Protein AF-0000000084546130 (afdb_homodimer)

Sequence (128 aa):
MTQINAKIDDEILQEFRHVIYEKYGLKKGDFKNALESAMVDYVLKYSKTDTAKELANRLKDENKMTQINAKIDDEILQEFRHVIYEKYGLKKGDFKNALESAMVDYVLKYSKTDTAKELANRLKDENK

Secondary structure (DSSP, 8-state):
-EEEEEEE-HHHHHHHHHHHHHHH---TTHHHHHHHHHHHHHHHHH-SSTHHHHHHHHHHHHT-/-EEEEEEE-HHHHHHHHHHHHHHH-S-TTHHHHHHHHHHHHHHHHH-SSTHHHHHHHHHHHHT-

Solvent-accessible surface area (backbone atoms only — not comparable to full-atom values): 7183 Å² total; per-residue (Å²): 110,39,79,46,77,45,72,35,57,48,68,59,52,53,49,40,51,49,43,42,31,76,73,71,63,57,46,93,61,44,61,49,52,51,51,52,52,20,43,37,51,46,28,52,73,69,39,94,59,70,61,29,57,56,52,48,51,51,52,53,62,70,75,101,110,39,78,47,78,44,72,35,55,47,69,60,52,51,48,39,51,49,43,41,31,76,74,70,62,57,46,92,63,44,62,49,53,50,49,53,50,21,43,36,52,46,26,52,73,69,37,93,57,69,62,27,57,56,51,48,50,50,54,53,63,74,75,106

pLDDT: mean 91.77, std 7.81, range [59.0, 98.25]

Radius of gyration: 13.81 Å; Cα contacts (8 Å, |Δi|>4): 133; chains: 2; bounding box: 36×34×29 Å

Structure (mmCIF, N/CA/C/O backbone):
data_AF-0000000084546130-model_v1
#
loop_
_entity.id
_entity.type
_entity.pdbx_description
1 polymer 'Uncharacterized protein'
#
loop_
_atom_site.group_PDB
_atom_site.id
_atom_site.type_symbol
_atom_site.label_atom_id
_atom_site.label_alt_id
_atom_site.label_comp_id
_atom_site.label_asym_id
_atom_site.label_entity_id
_atom_site.label_seq_id
_atom_site.pdbx_PDB_ins_code
_atom_site.Cartn_x
_atom_site.Cartn_y
_atom_site.Cartn_z
_atom_site.occupancy
_atom_site.B_iso_or_equiv
_atom_site.auth_seq_id
_atom_site.auth_comp_id
_atom_site.auth_asym_id
_atom_site.auth_atom_id
_atom_site.pdbx_PDB_model_num
ATOM 1 N N . MET A 1 1 ? 13.695 0.082 -10.148 1 93.94 1 MET A N 1
ATOM 2 C CA . MET A 1 1 ? 12.461 0.793 -9.82 1 93.94 1 MET A CA 1
ATOM 3 C C . MET A 1 1 ? 11.461 0.702 -10.969 1 93.94 1 MET A C 1
ATOM 5 O O . MET A 1 1 ? 11.859 0.663 -12.141 1 93.94 1 MET A O 1
ATOM 9 N N . THR A 1 2 ? 10.07 0.512 -10.523 1 95.56 2 THR A N 1
ATOM 10 C CA . THR A 1 2 ? 9 0.425 -11.516 1 95.56 2 THR A CA 1
ATOM 11 C C . THR A 1 2 ? 7.84 1.342 -11.148 1 95.56 2 THR A C 1
ATOM 13 O O . THR A 1 2 ? 7.523 1.507 -9.969 1 95.56 2 THR A O 1
ATOM 16 N N . GLN A 1 3 ? 7.254 1.869 -12.195 1 96 3 GLN A N 1
ATOM 17 C CA . GLN A 1 3 ? 6.121 2.762 -11.977 1 96 3 GLN A CA 1
ATOM 18 C C . GLN A 1 3 ? 4.828 1.971 -11.789 1 96 3 GLN A C 1
ATOM 20 O O . GLN A 1 3 ? 4.57 1.009 -12.508 1 96 3 GLN A O 1
ATOM 25 N N . ILE A 1 4 ? 4.062 2.434 -10.789 1 95.25 4 ILE A N 1
ATOM 26 C CA . ILE A 1 4 ? 2.711 1.892 -10.695 1 95.25 4 ILE A CA 1
ATOM 27 C C . ILE A 1 4 ? 1.691 3.004 -10.93 1 95.25 4 ILE A C 1
ATOM 29 O O . ILE A 1 4 ? 1.948 4.168 -10.609 1 95.25 4 ILE A O 1
ATOM 33 N N . ASN A 1 5 ? 0.603 2.598 -11.562 1 95.06 5 ASN A N 1
ATOM 34 C CA . ASN A 1 5 ? -0.565 3.439 -11.805 1 95.06 5 ASN A CA 1
ATOM 35 C C . ASN A 1 5 ? -1.854 2.736 -11.383 1 95.06 5 ASN A C 1
ATOM 37 O O . ASN A 1 5 ? -2.139 1.628 -11.844 1 95.06 5 ASN A O 1
ATOM 41 N N . ALA A 1 6 ? -2.57 3.404 -10.398 1 96.31 6 ALA A N 1
ATOM 42 C CA . ALA A 1 6 ? -3.789 2.76 -9.914 1 96.31 6 ALA A CA 1
ATOM 43 C C . ALA A 1 6 ? -4.84 3.795 -9.523 1 96.31 6 ALA A C 1
ATOM 45 O O . ALA A 1 6 ? -4.5 4.883 -9.047 1 96.31 6 ALA A O 1
ATOM 46 N N . LYS A 1 7 ? -6.098 3.449 -9.82 1 97.12 7 LYS A N 1
ATOM 47 C CA . LYS A 1 7 ? -7.207 4.266 -9.344 1 97.12 7 LYS A CA 1
ATOM 48 C C . LYS A 1 7 ? -7.629 3.85 -7.934 1 97.12 7 LYS A C 1
ATOM 50 O O . LYS A 1 7 ? -8.086 2.725 -7.727 1 97.12 7 LYS A O 1
ATOM 55 N N . ILE A 1 8 ? -7.535 4.832 -7.02 1 98 8 ILE A N 1
ATOM 56 C CA . ILE A 1 8 ? -7.73 4.547 -5.602 1 98 8 ILE A CA 1
ATOM 57 C C . ILE A 1 8 ? -8.938 5.32 -5.082 1 98 8 ILE A C 1
ATOM 59 O O . ILE A 1 8 ? -9.188 6.449 -5.504 1 98 8 ILE A O 1
ATOM 63 N N . ASP A 1 9 ?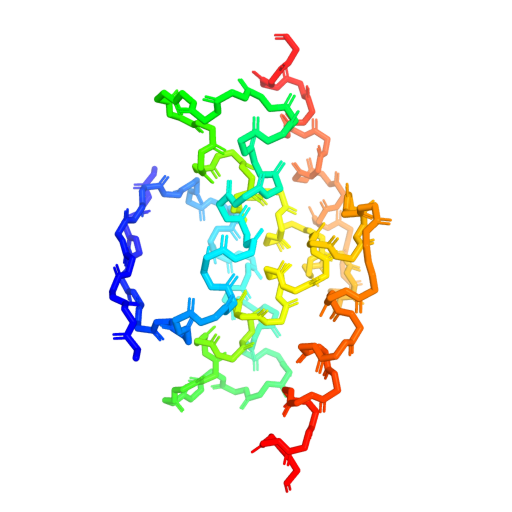 -9.711 4.656 -4.168 1 97 9 ASP A N 1
ATOM 64 C CA . ASP A 1 9 ? -10.789 5.348 -3.467 1 97 9 ASP A CA 1
ATOM 65 C C . ASP A 1 9 ? -10.297 6.66 -2.857 1 97 9 ASP A C 1
ATOM 67 O O . ASP A 1 9 ? -9.25 6.695 -2.211 1 97 9 ASP A O 1
ATOM 71 N N . ASP A 1 10 ? -11.07 7.684 -3.098 1 97.06 10 ASP A N 1
ATOM 72 C CA . ASP A 1 10 ? -10.688 9.031 -2.689 1 97.06 10 ASP A CA 1
ATOM 73 C C . ASP A 1 10 ? -10.477 9.109 -1.179 1 97.06 10 ASP A C 1
ATOM 75 O O . ASP A 1 10 ? -9.523 9.727 -0.708 1 97.06 10 ASP A O 1
ATOM 79 N N . GLU A 1 11 ? -11.336 8.578 -0.446 1 96.69 11 GLU A N 1
ATOM 80 C CA . GLU A 1 11 ? -11.289 8.672 1.01 1 96.69 11 GLU A CA 1
ATOM 81 C C . GLU A 1 11 ? -10.102 7.898 1.58 1 96.69 11 GLU A C 1
ATOM 83 O O . GLU A 1 11 ? -9.445 8.359 2.516 1 96.69 11 GLU A O 1
ATOM 88 N N . ILE A 1 12 ? -9.781 6.777 0.992 1 97.5 12 ILE A N 1
ATOM 89 C CA . ILE A 1 12 ? -8.648 5.977 1.446 1 97.5 12 ILE A CA 1
ATOM 90 C C . ILE A 1 12 ? -7.352 6.734 1.198 1 97.5 12 ILE A C 1
ATOM 92 O O . ILE A 1 12 ? -6.512 6.852 2.096 1 97.5 12 ILE A O 1
ATOM 96 N N . LEU A 1 13 ? -7.23 7.305 -0.052 1 97.88 13 LEU A N 1
ATOM 97 C CA . LEU A 1 13 ? -6.02 8.039 -0.396 1 97.88 13 LEU A CA 1
ATOM 98 C C . LEU A 1 13 ? -5.852 9.258 0.505 1 97.88 13 LEU A C 1
ATOM 100 O O . LEU A 1 13 ? -4.738 9.57 0.939 1 97.88 13 LEU A O 1
ATOM 104 N N . GLN A 1 14 ? -6.891 9.961 0.755 1 96.88 14 GLN A N 1
ATOM 105 C CA . GLN A 1 14 ? -6.852 11.156 1.595 1 96.88 14 GLN A CA 1
ATOM 106 C C . GLN A 1 14 ? -6.359 10.82 3.002 1 96.88 14 GLN A C 1
ATOM 108 O O . GLN A 1 14 ? -5.504 11.523 3.549 1 96.88 14 GLN A O 1
ATOM 113 N N . GLU A 1 15 ? -6.855 9.758 3.602 1 96.81 15 GLU A N 1
ATOM 114 C CA . GLU A 1 15 ? -6.445 9.359 4.945 1 96.81 15 GLU A CA 1
ATOM 115 C C . GLU A 1 15 ? -5.004 8.867 4.961 1 96.81 15 GLU A C 1
ATOM 117 O O . GLU A 1 15 ? -4.266 9.109 5.918 1 96.81 15 GLU A O 1
ATOM 122 N N . PHE A 1 16 ? -4.613 8.156 3.912 1 97.5 16 PHE A N 1
ATOM 123 C CA . PHE A 1 16 ? -3.238 7.688 3.775 1 97.5 16 PHE A CA 1
ATOM 124 C C . PHE A 1 16 ? -2.264 8.859 3.756 1 97.5 16 PHE A C 1
ATOM 126 O O . PHE A 1 16 ? -1.289 8.875 4.508 1 97.5 16 PHE A O 1
ATOM 133 N N . ARG A 1 17 ? -2.592 9.883 2.969 1 97.06 17 ARG A N 1
ATOM 134 C CA . ARG A 1 17 ? -1.745 11.07 2.873 1 97.06 17 ARG A CA 1
ATOM 135 C C . ARG A 1 17 ? -1.736 11.844 4.188 1 97.06 17 ARG A C 1
ATOM 137 O O . ARG A 1 17 ? -0.707 12.398 4.582 1 97.06 17 ARG A O 1
ATOM 144 N N . HIS A 1 18 ? -2.9 11.891 4.852 1 96.94 18 HIS A N 1
ATOM 145 C CA . HIS A 1 18 ? -2.992 12.594 6.125 1 96.94 18 HIS A CA 1
ATOM 146 C C . HIS A 1 18 ? -2.07 11.969 7.164 1 96.94 18 HIS A C 1
ATOM 148 O O . HIS A 1 18 ? -1.357 12.688 7.875 1 96.94 18 HIS A O 1
ATOM 154 N N . VAL A 1 19 ? -2.047 10.633 7.211 1 96.5 19 VAL A N 1
ATOM 155 C CA . VAL A 1 19 ? -1.216 9.922 8.172 1 96.5 19 VAL A CA 1
ATOM 156 C C . VAL A 1 19 ? 0.26 10.148 7.852 1 96.5 19 VAL A C 1
ATOM 158 O O . VAL A 1 19 ? 1.079 10.336 8.75 1 96.5 19 VAL A O 1
ATOM 161 N N . ILE A 1 20 ? 0.653 10.211 6.527 1 96.06 20 ILE A N 1
ATOM 162 C CA . ILE A 1 20 ? 2.025 10.469 6.105 1 96.06 20 ILE A CA 1
ATOM 163 C C . ILE A 1 20 ? 2.428 11.891 6.512 1 96.06 20 ILE A C 1
ATOM 165 O O . ILE A 1 20 ? 3.543 12.109 6.992 1 96.06 20 ILE A O 1
ATOM 169 N N . TYR A 1 21 ? 1.457 12.75 6.309 1 95.31 21 TYR A N 1
ATOM 170 C CA . TYR A 1 21 ? 1.706 14.141 6.672 1 95.31 21 TYR A CA 1
ATOM 171 C C . TYR A 1 21 ? 1.961 14.273 8.172 1 95.31 21 TYR A C 1
ATOM 173 O O . TYR A 1 21 ? 2.896 14.961 8.586 1 95.31 21 TYR A O 1
ATOM 181 N N . GLU A 1 22 ? 1.137 13.656 8.992 1 94.38 22 GLU A N 1
ATOM 182 C CA . GLU A 1 22 ? 1.27 13.719 10.445 1 94.38 22 GLU A CA 1
ATOM 183 C C . GLU A 1 22 ? 2.592 13.109 10.906 1 94.38 22 GLU A C 1
ATOM 185 O O . GLU A 1 22 ? 3.195 13.586 11.875 1 94.38 22 GLU A O 1
ATOM 190 N N . LYS A 1 23 ? 3.041 12.117 10.188 1 92.75 23 LYS A N 1
ATOM 191 C CA . LYS A 1 23 ? 4.219 11.367 10.609 1 92.75 23 LYS A CA 1
ATOM 192 C C . LYS A 1 23 ? 5.5 12.016 10.094 1 92.75 23 LYS A C 1
ATOM 194 O O . LYS A 1 23 ? 6.512 12.062 10.805 1 92.75 23 LYS A O 1
ATOM 199 N N . TYR A 1 24 ? 5.508 12.508 8.797 1 93.19 24 TYR A N 1
ATOM 200 C CA . TYR A 1 24 ? 6.77 12.867 8.156 1 93.19 24 TYR A CA 1
ATOM 201 C C . TYR A 1 24 ? 6.711 14.273 7.586 1 93.19 24 TYR A C 1
ATOM 203 O O . TYR A 1 24 ? 7.727 14.812 7.133 1 93.19 24 TYR A O 1
ATOM 211 N N . GLY A 1 25 ? 5.551 14.812 7.535 1 91.88 25 GLY A N 1
ATOM 212 C CA . GLY A 1 25 ? 5.41 16.156 6.984 1 91.88 25 GLY A CA 1
ATOM 213 C C . GLY A 1 25 ? 5.078 16.156 5.504 1 91.88 25 GLY A C 1
ATOM 214 O O . GLY A 1 25 ? 4.883 17.219 4.906 1 91.88 25 GLY A O 1
ATOM 215 N N . LEU A 1 26 ? 4.961 14.922 4.934 1 88.5 26 LEU A N 1
ATOM 216 C CA . LEU A 1 26 ? 4.656 14.711 3.523 1 88.5 26 LEU A CA 1
ATOM 217 C C . LEU A 1 26 ? 5.652 15.445 2.637 1 88.5 26 LEU A C 1
ATOM 219 O O . LEU A 1 26 ? 5.285 16.406 1.953 1 88.5 26 LEU A O 1
ATOM 223 N N . LYS A 1 27 ? 6.781 15.008 2.588 1 92.88 27 LYS A N 1
ATOM 224 C CA . LYS A 1 27 ? 7.863 15.5 1.736 1 92.88 27 LYS A CA 1
ATOM 225 C C . LYS A 1 27 ? 8.07 14.586 0.533 1 92.88 27 LYS A C 1
ATOM 227 O O . LYS A 1 27 ? 7.461 13.516 0.44 1 92.88 27 LYS A O 1
ATOM 232 N N . LYS A 1 28 ? 8.914 15.203 -0.287 1 91.94 28 LYS A N 1
ATOM 233 C CA . LYS A 1 28 ? 9.242 14.391 -1.455 1 91.94 28 LYS A CA 1
ATOM 234 C C . LYS A 1 28 ? 9.758 13.016 -1.042 1 91.94 28 LYS A C 1
ATOM 236 O O . LYS A 1 28 ? 10.633 12.914 -0.175 1 91.94 28 LYS A O 1
ATOM 241 N N . GLY A 1 29 ? 9.164 12.023 -1.519 1 93.38 29 GLY A N 1
ATOM 242 C CA . GLY A 1 29 ? 9.625 10.672 -1.248 1 93.38 29 GLY A CA 1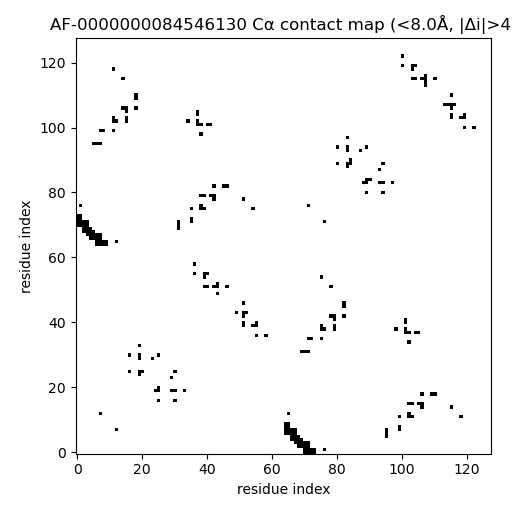
ATOM 243 C C . GLY A 1 29 ? 8.844 9.977 -0.149 1 93.38 29 GLY A C 1
ATOM 244 O O . GLY A 1 29 ? 8.828 8.75 -0.067 1 93.38 29 GLY A O 1
ATOM 245 N N . ASP A 1 30 ? 8.172 10.766 0.725 1 95.12 30 ASP A N 1
ATOM 246 C CA . ASP A 1 30 ? 7.473 10.18 1.865 1 95.12 30 ASP A CA 1
ATOM 247 C C . ASP A 1 30 ? 6.332 9.273 1.406 1 95.12 30 ASP A C 1
ATOM 249 O O . ASP A 1 30 ? 6.094 8.219 1.994 1 95.12 30 ASP A O 1
ATOM 253 N N . PHE A 1 31 ? 5.672 9.711 0.442 1 96.38 31 PHE A N 1
ATOM 254 C CA . PHE A 1 31 ? 4.555 8.93 -0.076 1 96.38 31 PHE A CA 1
ATOM 255 C C . PHE A 1 31 ? 5.031 7.566 -0.564 1 96.38 31 PHE A C 1
ATOM 257 O O . PHE A 1 31 ? 4.496 6.535 -0.158 1 96.38 31 PHE A O 1
ATOM 264 N N . LYS A 1 32 ? 6.07 7.594 -1.36 1 96.38 32 LYS A N 1
ATOM 265 C CA . LYS A 1 32 ? 6.633 6.352 -1.886 1 96.38 32 LYS A CA 1
ATOM 266 C C . LYS A 1 32 ? 7.086 5.434 -0.756 1 96.38 32 LYS A C 1
ATOM 268 O O . LYS A 1 32 ? 6.789 4.238 -0.762 1 96.38 32 LYS A O 1
ATOM 273 N N . ASN A 1 33 ? 7.746 5.969 0.184 1 96.19 33 ASN A N 1
ATOM 274 C CA . ASN A 1 33 ? 8.25 5.18 1.303 1 96.19 33 ASN A CA 1
ATOM 275 C C . ASN A 1 33 ? 7.117 4.535 2.094 1 96.19 33 ASN A C 1
ATOM 277 O O . ASN A 1 33 ? 7.211 3.371 2.48 1 96.19 33 ASN A O 1
ATOM 281 N N . ALA A 1 34 ? 6.082 5.316 2.336 1 97.44 34 ALA A N 1
ATOM 282 C CA . ALA A 1 34 ? 4.926 4.809 3.068 1 97.44 34 ALA A CA 1
ATOM 283 C C . ALA A 1 34 ? 4.215 3.715 2.277 1 97.44 34 ALA A C 1
ATOM 285 O O . ALA A 1 34 ? 3.809 2.695 2.84 1 97.44 34 ALA A O 1
ATOM 286 N N . LEU A 1 35 ? 4.062 3.93 1.002 1 98.25 35 LEU A N 1
ATOM 287 C CA . LEU A 1 35 ? 3.414 2.949 0.135 1 98.25 35 LEU A CA 1
ATOM 288 C C . LEU A 1 35 ? 4.203 1.646 0.105 1 98.25 35 LEU A C 1
ATOM 290 O O . LEU A 1 35 ? 3.621 0.561 0.191 1 98.25 35 LEU A O 1
ATOM 294 N N . GLU A 1 36 ? 5.523 1.753 -0.026 1 98.06 36 GLU A N 1
ATOM 295 C CA . GLU A 1 36 ? 6.379 0.569 -0.031 1 98.06 36 GLU A CA 1
ATOM 296 C C . GLU A 1 36 ? 6.312 -0.165 1.305 1 98.06 36 GLU A C 1
ATOM 298 O O . GLU A 1 36 ? 6.266 -1.396 1.341 1 98.06 36 GLU A O 1
ATOM 303 N N . SER A 1 37 ? 6.254 0.55 2.387 1 97.06 37 SER A N 1
ATOM 304 C CA . SER A 1 37 ? 6.078 -0.058 3.701 1 97.06 37 SER A CA 1
ATOM 305 C C . SER A 1 37 ? 4.75 -0.802 3.791 1 97.06 37 SER A C 1
ATOM 307 O O . SER A 1 37 ? 4.691 -1.922 4.301 1 97.06 37 SER A O 1
ATOM 309 N N . ALA A 1 38 ? 3.686 -0.144 3.277 1 98 38 ALA A N 1
ATOM 310 C CA . ALA A 1 38 ? 2.357 -0.755 3.277 1 98 38 ALA A CA 1
ATOM 311 C C . ALA A 1 38 ? 2.346 -2.041 2.455 1 98 38 ALA A C 1
ATOM 313 O O . ALA A 1 38 ? 1.767 -3.045 2.873 1 98 38 ALA A O 1
ATOM 314 N N . MET A 1 39 ? 3.012 -2.021 1.332 1 98 39 MET A N 1
ATOM 315 C CA . MET A 1 39 ? 3.088 -3.191 0.461 1 98 39 MET A CA 1
ATOM 316 C C . MET A 1 39 ? 3.865 -4.32 1.131 1 98 39 MET A C 1
ATOM 318 O O . MET A 1 39 ? 3.469 -5.484 1.054 1 98 39 MET A O 1
ATOM 322 N N . VAL A 1 40 ? 4.945 -4.012 1.775 1 96.94 40 VAL A N 1
ATOM 323 C CA . VAL A 1 40 ? 5.762 -5.016 2.453 1 96.94 40 VAL A CA 1
ATOM 324 C C . VAL A 1 40 ? 4.977 -5.629 3.607 1 96.94 40 VAL A C 1
ATOM 326 O O . VAL A 1 40 ? 5.023 -6.844 3.824 1 96.94 40 VAL A O 1
ATOM 329 N N . ASP A 1 41 ? 4.215 -4.84 4.348 1 96.19 41 ASP A N 1
ATOM 330 C CA . ASP A 1 41 ? 3.369 -5.363 5.418 1 96.19 41 ASP A CA 1
ATOM 331 C C . ASP A 1 41 ? 2.318 -6.324 4.871 1 96.19 41 ASP A C 1
ATOM 333 O O . ASP A 1 41 ? 2.012 -7.34 5.5 1 96.19 41 ASP A O 1
ATOM 337 N N . TYR A 1 42 ? 1.703 -5.953 3.793 1 96.31 42 TYR A N 1
ATOM 338 C CA . TYR A 1 42 ? 0.741 -6.824 3.129 1 96.31 42 TYR A CA 1
ATOM 339 C C . TYR A 1 42 ? 1.377 -8.164 2.766 1 96.31 42 TYR A C 1
ATOM 341 O O . TYR A 1 42 ? 0.788 -9.219 2.996 1 96.31 42 TYR A O 1
ATOM 349 N N . VAL A 1 43 ? 2.602 -8.148 2.207 1 96.94 43 VAL A N 1
ATOM 350 C CA . VAL A 1 43 ? 3.318 -9.352 1.803 1 96.94 43 VAL A CA 1
ATOM 351 C C . VAL A 1 43 ? 3.625 -10.203 3.029 1 96.94 43 VAL A C 1
ATOM 353 O O . VAL A 1 43 ? 3.484 -11.43 2.99 1 96.94 43 VAL A O 1
ATOM 356 N 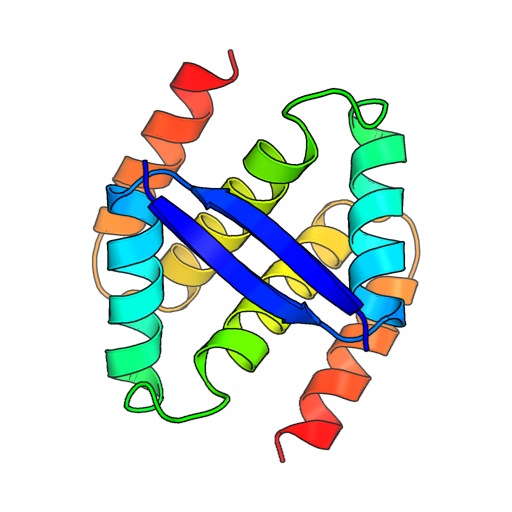N . LEU A 1 44 ? 4.023 -9.555 4.066 1 94.56 44 LEU A N 1
ATOM 357 C CA . LEU A 1 44 ? 4.309 -10.266 5.312 1 94.56 44 LEU A CA 1
ATOM 358 C C . LEU A 1 44 ? 3.061 -10.953 5.84 1 94.56 44 LEU A C 1
ATOM 360 O O . LEU A 1 44 ? 3.141 -12.062 6.379 1 94.56 44 LEU A O 1
ATOM 364 N N . LYS A 1 45 ? 1.935 -10.305 5.719 1 93.81 45 LYS A N 1
ATOM 365 C CA . LYS A 1 45 ? 0.663 -10.797 6.238 1 93.81 45 LYS A CA 1
ATOM 366 C C . LYS A 1 45 ? 0.183 -12.016 5.461 1 93.81 45 LYS A C 1
ATOM 368 O O . LYS A 1 45 ? -0.424 -12.922 6.031 1 93.81 45 LYS A O 1
ATOM 373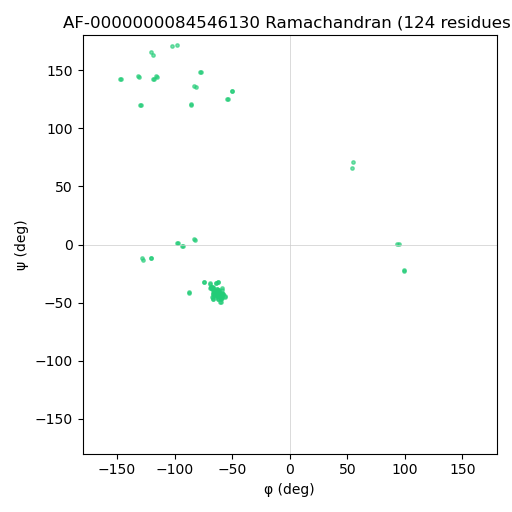 N N . TYR A 1 46 ? 0.48 -12.039 4.188 1 92.31 46 TYR A N 1
ATOM 374 C CA . TYR A 1 46 ? -0.199 -13.031 3.367 1 92.31 46 TYR A CA 1
ATOM 375 C C . TYR A 1 46 ? 0.803 -13.969 2.705 1 92.31 46 TYR A C 1
ATOM 377 O O . TYR A 1 46 ? 0.417 -14.953 2.076 1 92.31 46 TYR A O 1
ATOM 385 N N . SER A 1 47 ? 2.086 -13.602 2.781 1 89.06 47 SER A N 1
ATOM 386 C CA . SER A 1 47 ? 3.092 -14.445 2.145 1 89.06 47 SER A CA 1
ATOM 387 C C . SER A 1 47 ? 3.404 -15.672 2.996 1 89.06 47 SER A C 1
ATOM 389 O O . SER A 1 47 ? 3.428 -15.586 4.227 1 89.06 47 SER A O 1
ATOM 391 N N . LYS A 1 48 ? 3.725 -16.719 2.365 1 81.44 48 LYS A N 1
ATOM 392 C CA . LYS A 1 48 ? 4.082 -17.984 3.012 1 81.44 48 LYS A CA 1
ATOM 393 C C . LYS A 1 48 ? 5.598 -18.125 3.117 1 81.44 48 LYS A C 1
ATOM 395 O O . LYS A 1 48 ? 6.094 -19.078 3.738 1 81.44 48 LYS A O 1
ATOM 400 N N . THR A 1 49 ? 6.242 -17.078 2.627 1 82.75 49 THR A N 1
ATOM 401 C CA . THR A 1 49 ? 7.695 -17.156 2.572 1 82.75 49 THR A CA 1
ATOM 402 C C . THR A 1 49 ? 8.328 -16.062 3.418 1 82.75 49 THR A C 1
ATOM 404 O O . THR A 1 49 ? 7.645 -15.117 3.832 1 82.75 49 THR A O 1
ATOM 407 N N . ASP A 1 50 ? 9.609 -16.203 3.74 1 81.69 50 ASP A N 1
ATOM 408 C CA . ASP A 1 50 ? 10.328 -15.234 4.566 1 81.69 50 ASP A CA 1
ATOM 409 C C . ASP A 1 50 ? 10.805 -14.047 3.734 1 81.69 50 ASP A C 1
ATOM 411 O O . ASP A 1 50 ? 11.539 -13.188 4.23 1 81.69 50 ASP A O 1
ATOM 415 N N . THR A 1 51 ? 10.461 -14.023 2.516 1 85.69 51 THR A N 1
ATOM 416 C CA . THR A 1 51 ? 10.898 -12.969 1.614 1 85.69 51 THR A CA 1
ATOM 417 C C . THR A 1 51 ? 10.438 -11.602 2.123 1 85.69 51 THR A C 1
ATOM 419 O O . THR A 1 51 ? 11.188 -10.625 2.047 1 85.69 51 THR A O 1
ATOM 422 N N . ALA A 1 52 ? 9.359 -11.484 2.646 1 81.56 52 ALA A N 1
ATOM 423 C CA . ALA A 1 52 ? 8.812 -10.219 3.127 1 81.56 52 ALA A CA 1
ATOM 424 C C . ALA A 1 52 ? 9.648 -9.656 4.273 1 81.56 52 ALA A C 1
ATOM 426 O O . ALA A 1 52 ? 9.82 -8.445 4.398 1 81.56 52 ALA A O 1
ATOM 427 N N . LYS A 1 53 ? 10.18 -10.586 5.031 1 86.25 53 LYS A N 1
ATOM 428 C CA . LYS A 1 53 ? 11.016 -10.164 6.152 1 86.25 53 LYS A CA 1
ATOM 429 C C . LYS A 1 53 ? 12.297 -9.508 5.66 1 86.25 53 LYS A C 1
ATOM 431 O O . LYS A 1 53 ? 12.742 -8.5 6.219 1 86.25 53 LYS A O 1
ATOM 436 N N . GLU A 1 54 ? 12.883 -10.148 4.707 1 88.19 54 GLU A N 1
ATOM 437 C CA . GLU A 1 54 ? 14.086 -9.586 4.109 1 88.19 54 GLU A CA 1
ATOM 438 C C . GLU A 1 54 ? 13.812 -8.195 3.531 1 88.19 54 GLU A C 1
ATOM 440 O O . GLU A 1 54 ? 14.617 -7.281 3.707 1 88.19 54 GLU A O 1
ATOM 445 N N . LEU A 1 55 ? 12.727 -8.062 2.885 1 89.38 55 LEU A N 1
ATOM 446 C CA . LEU A 1 55 ? 12.344 -6.781 2.293 1 89.38 55 LEU A CA 1
ATOM 447 C C . LEU A 1 55 ? 12.102 -5.734 3.373 1 89.38 55 LEU A C 1
ATOM 449 O O . LEU A 1 55 ? 12.508 -4.578 3.229 1 89.38 55 LEU A O 1
ATOM 453 N N . ALA A 1 56 ? 11.445 -6.102 4.395 1 87.94 56 ALA A N 1
ATOM 454 C CA . ALA A 1 56 ? 11.188 -5.199 5.512 1 87.94 56 ALA A CA 1
ATOM 455 C C . ALA A 1 56 ? 12.484 -4.684 6.121 1 87.94 56 ALA A C 1
ATOM 457 O O . ALA A 1 56 ? 12.609 -3.498 6.438 1 87.94 56 ALA A O 1
ATOM 458 N N . ASN A 1 57 ? 13.375 -5.625 6.219 1 85.06 57 ASN A N 1
ATOM 459 C CA . ASN A 1 57 ? 14.68 -5.254 6.762 1 85.06 57 ASN A CA 1
ATOM 460 C C . ASN A 1 57 ? 15.414 -4.277 5.844 1 85.06 57 ASN A C 1
ATOM 462 O O . ASN A 1 57 ? 16.031 -3.322 6.312 1 85.06 57 ASN A O 1
ATOM 466 N N . ARG A 1 58 ? 15.398 -4.477 4.621 1 81.81 58 ARG A N 1
ATOM 467 C CA . ARG A 1 58 ? 16.016 -3.592 3.645 1 81.81 58 ARG A CA 1
ATOM 468 C C . ARG A 1 58 ? 15.422 -2.191 3.711 1 81.81 58 ARG A C 1
ATOM 470 O O . ARG A 1 58 ? 16.141 -1.196 3.652 1 81.81 58 ARG A O 1
ATOM 477 N N . LEU A 1 59 ? 14.164 -2.127 3.812 1 83.19 59 LEU A N 1
ATOM 478 C CA . LEU A 1 59 ? 13.469 -0.846 3.887 1 83.19 59 LEU A CA 1
ATOM 479 C C . LEU A 1 59 ? 13.875 -0.075 5.137 1 83.19 59 LEU A C 1
ATOM 481 O O . LEU A 1 59 ? 14.031 1.146 5.094 1 83.19 59 LEU A O 1
ATOM 485 N N . LYS A 1 60 ? 14.008 -0.825 6.18 1 82.12 60 LYS A N 1
ATOM 486 C CA . LYS A 1 60 ? 14.438 -0.2 7.426 1 82.12 60 LYS A CA 1
ATOM 487 C C . LYS A 1 60 ? 15.844 0.374 7.297 1 82.12 60 LYS A C 1
ATOM 489 O O . LYS A 1 60 ? 16.125 1.46 7.809 1 82.12 60 LYS A O 1
ATOM 494 N N . ASP A 1 61 ? 16.703 -0.273 6.664 1 80.94 61 ASP A N 1
ATOM 495 C CA . ASP A 1 61 ? 18.094 0.143 6.488 1 80.94 61 ASP A CA 1
ATOM 496 C C . ASP A 1 61 ? 18.188 1.36 5.574 1 80.94 61 ASP A C 1
ATOM 498 O O . ASP A 1 61 ? 19.016 2.246 5.793 1 80.94 61 ASP A O 1
ATOM 502 N N . GLU A 1 62 ? 17.391 1.462 4.555 1 71.69 62 GLU A N 1
ATOM 503 C CA . GLU A 1 62 ? 17.422 2.551 3.584 1 71.69 62 GLU A CA 1
ATOM 504 C C . GLU A 1 62 ? 16.844 3.832 4.172 1 71.69 62 GLU A C 1
ATOM 506 O O . GLU A 1 62 ? 17.188 4.934 3.752 1 71.69 62 GLU A O 1
ATOM 511 N N . ASN A 1 63 ? 15.914 3.779 5.035 1 64.38 63 ASN A N 1
ATOM 512 C CA . ASN A 1 63 ? 15.242 4.953 5.582 1 64.38 63 ASN A CA 1
ATOM 513 C C . ASN A 1 63 ? 15.914 5.426 6.871 1 64.38 63 ASN A C 1
ATOM 515 O O . ASN A 1 63 ? 15.422 6.352 7.527 1 64.38 63 ASN A O 1
ATOM 519 N N . LYS A 1 64 ? 16.969 4.766 7.391 1 59 64 LYS A N 1
ATOM 520 C CA . LYS A 1 64 ? 17.844 5.203 8.477 1 59 64 LYS A CA 1
ATOM 521 C C . LYS A 1 64 ? 18.781 6.324 8.023 1 59 64 LYS A C 1
ATOM 523 O O . LYS A 1 64 ? 19.25 6.32 6.883 1 59 64 LYS A O 1
ATOM 528 N N . MET B 1 1 ? -12.93 8.469 -6.922 1 94.19 1 MET B N 1
ATOM 529 C CA . MET B 1 1 ? -11.688 7.75 -7.207 1 94.19 1 MET B CA 1
ATOM 530 C C . MET B 1 1 ? -10.625 8.695 -7.758 1 94.19 1 MET B C 1
ATOM 532 O O . MET B 1 1 ? -10.953 9.664 -8.445 1 94.19 1 MET B O 1
ATOM 536 N N . THR B 1 2 ? -9.281 8.414 -7.258 1 95.69 2 THR B N 1
ATOM 537 C CA . THR B 1 2 ? -8.164 9.227 -7.711 1 95.69 2 THR B CA 1
ATOM 538 C C . THR B 1 2 ? -7 8.344 -8.164 1 95.69 2 THR B C 1
ATOM 540 O O . THR B 1 2 ? -6.738 7.301 -7.566 1 95.69 2 THR B O 1
ATOM 543 N N . GLN B 1 3 ? -6.355 8.852 -9.195 1 96.25 3 GLN B N 1
ATOM 544 C CA . GLN B 1 3 ? -5.211 8.117 -9.719 1 96.25 3 GLN B CA 1
ATOM 545 C C . GLN B 1 3 ? -3.953 8.391 -8.898 1 96.25 3 GLN B C 1
ATOM 547 O O . GLN B 1 3 ? -3.682 9.539 -8.539 1 96.25 3 GLN B O 1
ATOM 552 N N . ILE B 1 4 ? -3.24 7.285 -8.617 1 95.38 4 ILE B N 1
ATOM 553 C CA . ILE B 1 4 ? -1.914 7.492 -8.055 1 95.38 4 ILE B CA 1
ATOM 554 C C . ILE B 1 4 ? -0.852 6.977 -9.016 1 95.38 4 ILE B C 1
ATOM 556 O O . ILE B 1 4 ? -1.089 6.02 -9.758 1 95.38 4 ILE B O 1
ATOM 560 N N . ASN B 1 5 ? 0.251 7.707 -9.016 1 95.06 5 ASN B N 1
ATOM 561 C CA . ASN B 1 5 ? 1.458 7.352 -9.758 1 95.06 5 ASN B CA 1
ATOM 562 C C . ASN B 1 5 ? 2.695 7.395 -8.867 1 95.06 5 ASN B C 1
ATOM 564 O O . ASN B 1 5 ? 2.961 8.406 -8.211 1 95.06 5 ASN B O 1
ATOM 568 N N . ALA B 1 6 ? 3.373 6.18 -8.773 1 96.25 6 ALA B N 1
ATOM 569 C CA . ALA B 1 6 ? 4.539 6.145 -7.895 1 96.25 6 ALA B CA 1
ATOM 570 C C . ALA B 1 6 ? 5.602 5.188 -8.43 1 96.25 6 ALA B C 1
ATOM 572 O O . ALA B 1 6 ? 5.273 4.172 -9.047 1 96.25 6 ALA B O 1
ATOM 573 N N . LYS B 1 7 ? 6.863 5.602 -8.258 1 97 7 LYS B N 1
ATOM 574 C CA . LYS B 1 7 ? 7.977 4.707 -8.562 1 97 7 LYS B CA 1
ATOM 575 C C . LYS B 1 7 ? 8.305 3.814 -7.367 1 97 7 LYS B C 1
ATOM 577 O O . LYS B 1 7 ? 8.703 4.305 -6.309 1 97 7 LYS B O 1
ATOM 582 N N . ILE B 1 8 ? 8.211 2.5 -7.621 1 98 8 ILE B N 1
ATOM 583 C CA . ILE B 1 8 ? 8.312 1.524 -6.543 1 98 8 ILE B CA 1
ATOM 584 C C . ILE B 1 8 ? 9.508 0.609 -6.789 1 98 8 ILE B C 1
ATOM 586 O O . ILE B 1 8 ? 9.828 0.282 -7.934 1 98 8 ILE B O 1
ATOM 590 N N . ASP B 1 9 ? 10.203 0.25 -5.66 1 96.94 9 ASP B N 1
ATOM 591 C CA . ASP B 1 9 ? 11.258 -0.757 -5.746 1 96.94 9 ASP B CA 1
ATOM 592 C C . ASP B 1 9 ? 10.766 -2.006 -6.477 1 96.94 9 ASP B C 1
ATOM 594 O O . ASP B 1 9 ? 9.68 -2.51 -6.191 1 96.94 9 ASP B O 1
ATOM 598 N N . ASP B 1 10 ? 11.562 -2.447 -7.406 1 97 10 ASP B N 1
ATOM 599 C CA . ASP B 1 10 ? 11.188 -3.557 -8.281 1 97 10 ASP B CA 1
ATOM 600 C C . ASP B 1 10 ? 10.898 -4.82 -7.469 1 97 10 ASP B C 1
ATOM 602 O O . ASP B 1 10 ? 9.938 -5.535 -7.75 1 97 10 ASP B O 1
ATOM 606 N N . GLU B 1 11 ? 11.703 -5.117 -6.547 1 96.56 11 GLU B N 1
ATOM 607 C CA . GLU B 1 11 ? 11.578 -6.352 -5.777 1 96.56 11 GLU B CA 1
ATOM 608 C C . GLU B 1 11 ? 10.336 -6.316 -4.887 1 96.56 11 GLU B C 1
ATOM 610 O O . GLU B 1 11 ? 9.633 -7.324 -4.75 1 96.56 11 GLU B O 1
ATOM 615 N N . ILE B 1 12 ? 10.016 -5.172 -4.355 1 97.31 12 ILE B N 1
ATOM 616 C CA . ILE B 1 12 ? 8.836 -5.031 -3.508 1 97.31 12 ILE B CA 1
ATOM 617 C C . ILE B 1 12 ? 7.574 -5.238 -4.344 1 97.31 12 ILE B C 1
ATOM 619 O O . ILE B 1 12 ? 6.691 -6.008 -3.959 1 97.31 12 ILE B O 1
ATOM 623 N N . LEU B 1 13 ? 7.555 -4.551 -5.543 1 97.88 13 LEU B N 1
ATOM 624 C CA . LEU B 1 13 ? 6.387 -4.668 -6.41 1 97.88 13 LEU B CA 1
ATOM 625 C C . LEU B 1 13 ? 6.195 -6.109 -6.875 1 97.88 13 LEU B C 1
ATOM 627 O O . LEU B 1 13 ? 5.07 -6.605 -6.93 1 97.88 13 LEU B O 1
ATOM 631 N N . GLN B 1 14 ? 7.23 -6.762 -7.23 1 96.69 14 GLN B N 1
ATOM 632 C CA . GLN B 1 14 ? 7.172 -8.141 -7.703 1 96.69 14 GLN B CA 1
ATOM 633 C C . GLN B 1 14 ? 6.594 -9.062 -6.637 1 96.69 14 GLN B C 1
ATOM 635 O O . GLN B 1 14 ? 5.727 -9.891 -6.926 1 96.69 14 GLN B O 1
ATOM 640 N N . GLU B 1 15 ? 7.027 -8.953 -5.402 1 96.62 15 GLU B N 1
ATOM 641 C CA . GLU B 1 15 ? 6.527 -9.789 -4.316 1 96.62 15 GLU B CA 1
ATOM 642 C C . GLU B 1 15 ? 5.07 -9.477 -4 1 96.62 15 GLU B C 1
ATOM 644 O O . GLU B 1 15 ? 4.285 -10.375 -3.689 1 96.62 15 GLU B O 1
ATOM 649 N N . PHE B 1 16 ? 4.727 -8.195 -4.059 1 97.38 16 PHE B N 1
ATOM 650 C CA . PHE B 1 16 ? 3.348 -7.77 -3.838 1 97.38 16 PHE B CA 1
ATOM 651 C C . PHE B 1 16 ? 2.414 -8.414 -4.855 1 97.38 16 PHE B C 1
ATOM 653 O O . PHE B 1 16 ? 1.395 -9 -4.488 1 97.38 16 PHE B O 1
ATOM 660 N N . ARG B 1 17 ? 2.809 -8.383 -6.133 1 96.88 17 ARG B N 1
ATOM 661 C CA . ARG B 1 17 ? 2.004 -8.977 -7.195 1 96.88 17 ARG B CA 1
ATOM 662 C C . ARG B 1 17 ? 1.943 -10.492 -7.051 1 96.88 17 ARG B C 1
ATOM 664 O O . ARG B 1 17 ? 0.911 -11.109 -7.324 1 96.88 17 ARG B O 1
ATOM 671 N N . HIS B 1 18 ? 3.062 -11.078 -6.629 1 96.81 18 HIS B N 1
ATOM 672 C CA . HIS B 1 18 ? 3.102 -12.531 -6.445 1 96.81 18 HIS B CA 1
ATOM 673 C C . HIS B 1 18 ? 2.102 -12.977 -5.387 1 96.81 18 HIS B C 1
ATOM 675 O O . HIS B 1 18 ? 1.371 -13.953 -5.586 1 96.81 18 HIS B O 1
ATOM 681 N N . VAL B 1 19 ? 2.039 -12.234 -4.277 1 96.38 19 VAL B N 1
ATOM 682 C CA . VAL B 1 19 ? 1.129 -12.57 -3.188 1 96.38 19 VAL B CA 1
ATOM 683 C C . VAL B 1 19 ? -0.316 -12.398 -3.65 1 96.38 19 VAL B C 1
ATOM 685 O O . VAL B 1 19 ? -1.179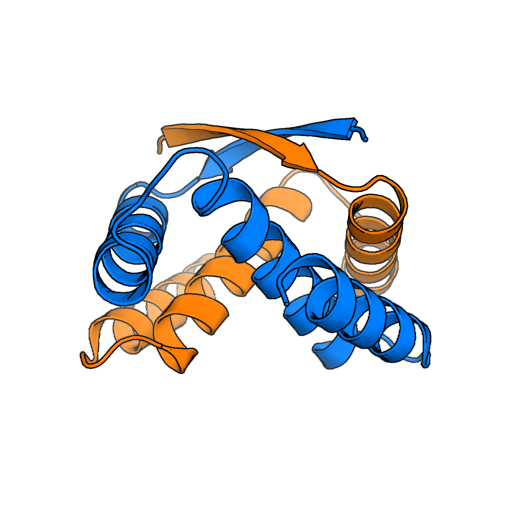 -13.219 -3.328 1 96.38 19 VAL B O 1
ATOM 688 N N . ILE B 1 20 ? -0.626 -11.352 -4.508 1 95.88 20 ILE B N 1
ATOM 689 C CA . ILE B 1 20 ? -1.965 -11.125 -5.043 1 95.88 20 ILE B CA 1
ATOM 690 C C . ILE B 1 20 ? -2.346 -12.273 -5.98 1 95.88 20 ILE B C 1
ATOM 692 O O . ILE B 1 20 ? -3.48 -12.758 -5.953 1 95.88 20 ILE B O 1
ATOM 696 N N . TYR B 1 21 ? -1.334 -12.641 -6.734 1 95.06 21 TYR B N 1
ATOM 697 C CA . TYR B 1 21 ? -1.558 -13.75 -7.66 1 95.06 21 TYR B CA 1
ATOM 698 C C . TYR B 1 21 ? -1.9 -15.031 -6.91 1 95.06 21 TYR B C 1
ATOM 700 O O . TYR B 1 21 ? -2.838 -15.742 -7.277 1 95.06 21 TYR B O 1
ATOM 708 N N . GLU B 1 22 ? -1.148 -15.367 -5.875 1 94.25 22 GLU B N 1
ATOM 709 C CA . GLU B 1 22 ? -1.367 -16.578 -5.09 1 94.25 22 GLU B CA 1
ATOM 710 C C . GLU B 1 22 ? -2.734 -16.562 -4.41 1 94.25 22 GLU B C 1
ATOM 712 O O . GLU B 1 22 ? -3.379 -17.594 -4.266 1 94.25 22 GLU B O 1
ATOM 717 N N . LYS B 1 23 ? -3.186 -15.375 -4.047 1 92.56 23 LYS B N 1
ATOM 718 C CA . LYS B 1 23 ? -4.414 -15.25 -3.271 1 92.56 23 LYS B CA 1
ATOM 719 C C . LYS B 1 23 ? -5.637 -15.18 -4.184 1 92.56 23 LYS B C 1
ATOM 721 O O . LYS B 1 23 ? -6.68 -15.758 -3.877 1 92.56 23 LYS B O 1
ATOM 726 N N . TYR B 1 24 ? -5.547 -14.391 -5.34 1 93 24 TYR B N 1
ATOM 727 C CA . TYR B 1 24 ? -6.754 -14.039 -6.082 1 93 24 TYR B CA 1
ATOM 728 C C . TYR B 1 24 ? -6.605 -14.391 -7.559 1 93 24 TYR B C 1
ATOM 730 O O . TYR B 1 24 ? -7.566 -14.297 -8.32 1 93 24 TYR B O 1
ATOM 738 N N . GLY B 1 25 ? -5.402 -14.664 -7.926 1 91.69 25 GLY B N 1
ATOM 739 C CA . GLY B 1 25 ? -5.176 -15 -9.328 1 91.69 25 GLY B CA 1
ATOM 740 C C . GLY B 1 25 ? -4.762 -13.812 -10.164 1 91.69 25 GLY B C 1
ATOM 741 O O . GLY B 1 25 ? -4.566 -13.938 -11.375 1 91.69 25 GLY B O 1
ATOM 742 N N . LEU B 1 26 ? -4.652 -12.625 -9.453 1 88.19 26 LEU B N 1
ATOM 743 C CA . LEU B 1 26 ? -4.262 -11.367 -10.078 1 88.19 26 LEU B CA 1
ATOM 744 C C . LEU B 1 26 ? -5.156 -11.047 -11.273 1 88.19 26 LEU B C 1
ATOM 746 O O . LEU B 1 26 ? -4.691 -11.008 -12.414 1 88.19 26 LEU B O 1
ATOM 750 N N . LYS B 1 27 ? -6.332 -10.812 -11.023 1 92.75 27 LYS B N 1
ATOM 751 C CA . LYS B 1 27 ? -7.332 -10.391 -12 1 92.75 27 LYS B CA 1
ATOM 752 C C . LYS B 1 27 ? -7.523 -8.875 -11.969 1 92.75 27 LYS B C 1
ATOM 754 O O . LYS B 1 27 ? -6.953 -8.188 -11.117 1 92.75 27 LYS B O 1
ATOM 759 N N . LYS B 1 28 ? -8.297 -8.547 -12.984 1 91.88 28 LYS B N 1
ATOM 760 C CA . LYS B 1 28 ? -8.594 -7.121 -13.031 1 91.88 28 LYS B CA 1
ATOM 761 C C . LYS B 1 28 ? -9.195 -6.641 -11.719 1 91.88 28 LYS B C 1
ATOM 763 O O . LYS B 1 28 ? -10.117 -7.258 -11.188 1 91.88 28 LYS B O 1
ATOM 768 N N . GLY B 1 29 ? -8.617 -5.676 -11.141 1 93.31 29 GLY B N 1
ATOM 769 C CA . GLY B 1 29 ? -9.148 -5.094 -9.922 1 93.31 29 GLY B CA 1
ATOM 770 C C . GLY B 1 29 ? -8.453 -5.594 -8.664 1 93.31 29 GLY B C 1
ATOM 771 O O . GLY B 1 29 ? -8.484 -4.934 -7.629 1 93.31 29 GLY B O 1
ATOM 772 N N . ASP B 1 30 ? -7.809 -6.793 -8.75 1 95.06 30 ASP B N 1
ATOM 773 C CA . ASP B 1 30 ? -7.199 -7.387 -7.562 1 95.06 30 ASP B CA 1
ATOM 774 C C . ASP B 1 30 ? -6.055 -6.52 -7.043 1 95.06 30 ASP B C 1
ATOM 776 O O . ASP B 1 30 ? -5.879 -6.375 -5.832 1 95.06 30 ASP B O 1
ATOM 780 N N . PHE B 1 31 ? -5.332 -6.023 -7.934 1 96.25 31 PHE B N 1
ATOM 781 C CA . PHE B 1 31 ? -4.203 -5.184 -7.551 1 96.25 31 PHE B CA 1
ATOM 782 C C . PHE B 1 31 ? -4.676 -3.965 -6.77 1 96.25 31 PHE B C 1
ATOM 784 O O . PHE B 1 31 ? -4.191 -3.699 -5.668 1 96.25 31 PHE B O 1
ATOM 791 N N . LYS B 1 32 ? -5.664 -3.289 -7.32 1 96.38 32 LYS B N 1
ATOM 792 C CA . LYS B 1 32 ? -6.211 -2.105 -6.664 1 96.38 32 LYS B CA 1
ATOM 793 C C . LYS B 1 32 ? -6.762 -2.449 -5.285 1 96.38 32 LYS B C 1
ATOM 795 O O . LYS B 1 32 ? -6.496 -1.742 -4.309 1 96.38 32 LYS B O 1
ATOM 800 N N . ASN B 1 33 ? -7.461 -3.51 -5.199 1 96.19 33 ASN B N 1
ATOM 801 C CA . ASN B 1 33 ? -8.055 -3.922 -3.934 1 96.19 33 ASN B CA 1
ATOM 802 C C . ASN B 1 33 ? -6.992 -4.219 -2.881 1 96.19 33 ASN B C 1
ATOM 804 O O . ASN B 1 33 ? -7.137 -3.838 -1.719 1 96.19 33 ASN B O 1
ATOM 808 N N . ALA B 1 34 ? -5.949 -4.902 -3.312 1 97.38 34 ALA B N 1
ATOM 809 C CA . ALA B 1 34 ? -4.855 -5.234 -2.404 1 97.38 34 ALA B CA 1
ATOM 810 C C . ALA B 1 34 ? -4.121 -3.977 -1.948 1 97.38 34 ALA B C 1
ATOM 812 O O . ALA B 1 34 ? -3.771 -3.844 -0.773 1 97.38 34 ALA B O 1
ATOM 813 N N . LEU B 1 35 ? -3.904 -3.082 -2.85 1 98.25 35 LEU B N 1
ATOM 814 C CA . LEU B 1 35 ? -3.238 -1.823 -2.533 1 98.25 35 LEU B CA 1
ATOM 815 C C . LEU B 1 35 ? -4.059 -1.008 -1.539 1 98.25 35 LEU B C 1
ATOM 817 O O . LEU B 1 35 ? -3.512 -0.459 -0.58 1 98.25 35 LEU B O 1
ATOM 821 N N . GLU B 1 36 ? -5.359 -0.916 -1.778 1 98.12 36 GLU B N 1
ATOM 822 C CA . GLU B 1 36 ? -6.246 -0.187 -0.875 1 98.12 36 GLU B CA 1
ATOM 823 C C . GLU B 1 36 ? -6.277 -0.835 0.507 1 98.12 36 GLU B C 1
ATOM 825 O O . GLU B 1 36 ? -6.266 -0.14 1.524 1 98.12 36 GLU B O 1
ATOM 830 N N . SER B 1 37 ? -6.262 -2.133 0.561 1 97.06 37 SER B N 1
ATOM 831 C CA . SER B 1 37 ? -6.18 -2.844 1.833 1 97.06 37 SER B CA 1
ATOM 832 C C . SER B 1 37 ? -4.879 -2.521 2.564 1 97.06 37 SER B C 1
ATOM 834 O O . SER B 1 37 ? -4.887 -2.281 3.773 1 97.06 37 SER B O 1
ATOM 836 N N . ALA B 1 38 ? -3.775 -2.527 1.798 1 98 38 ALA B N 1
ATOM 837 C CA . ALA B 1 38 ? -2.469 -2.207 2.367 1 98 38 ALA B CA 1
ATOM 838 C C . ALA B 1 38 ? -2.445 -0.788 2.926 1 98 38 ALA B C 1
ATOM 840 O O . ALA B 1 38 ? -1.922 -0.551 4.016 1 98 38 ALA B O 1
ATOM 841 N N . MET B 1 39 ? -3.043 0.125 2.207 1 98.06 39 MET B N 1
ATOM 842 C CA . MET B 1 39 ? -3.102 1.52 2.637 1 98.06 39 MET B CA 1
ATOM 843 C C . MET B 1 39 ? -3.953 1.667 3.893 1 98.06 39 MET B C 1
ATOM 845 O O . MET B 1 39 ? -3.588 2.398 4.812 1 98.06 39 MET B O 1
ATOM 849 N N . VAL B 1 40 ? -5.066 1.005 3.967 1 97 40 VAL B N 1
ATOM 850 C CA . VAL B 1 40 ? -5.949 1.072 5.125 1 97 40 VAL B CA 1
ATOM 851 C C . VAL B 1 40 ? -5.25 0.476 6.344 1 97 40 VAL B C 1
ATOM 853 O O . VAL B 1 40 ? -5.348 1.019 7.449 1 97 40 VAL B O 1
ATOM 856 N N . ASP B 1 41 ? -4.512 -0.608 6.18 1 96.25 41 ASP B N 1
ATOM 857 C CA . ASP B 1 41 ? -3.754 -1.194 7.277 1 96.25 41 ASP B CA 1
ATOM 858 C C . ASP B 1 41 ? -2.697 -0.221 7.797 1 96.25 41 ASP B C 1
ATOM 860 O O . ASP B 1 41 ? -2.457 -0.141 9 1 96.25 41 ASP B O 1
ATOM 864 N N . TYR B 1 42 ? -2.002 0.405 6.898 1 96.44 42 TYR B N 1
ATOM 865 C CA . TYR B 1 42 ? -1.026 1.423 7.27 1 96.44 42 TYR B CA 1
ATOM 866 C C . TYR B 1 42 ? -1.678 2.525 8.102 1 96.44 42 TYR B C 1
ATOM 868 O O . TYR B 1 42 ? -1.136 2.941 9.125 1 96.44 42 TYR B O 1
ATOM 876 N N . VAL B 1 43 ? -2.879 3.004 7.688 1 97 43 VAL B N 1
ATOM 877 C CA . VAL B 1 43 ? -3.605 4.062 8.383 1 97 43 VAL B CA 1
ATOM 878 C C . VAL B 1 43 ? -4.012 3.584 9.773 1 97 43 VAL B C 1
ATOM 880 O O . VAL B 1 43 ? -3.908 4.328 10.75 1 97 43 VAL B O 1
ATOM 883 N N . LEU B 1 44 ? -4.457 2.377 9.836 1 94.62 44 LEU B N 1
ATOM 884 C CA . LEU B 1 44 ? -4.84 1.794 11.117 1 94.62 44 LEU B CA 1
ATOM 885 C C . LEU B 1 44 ? -3.643 1.738 12.07 1 94.62 44 LEU B C 1
ATOM 887 O O . LEU B 1 44 ? -3.789 1.958 13.273 1 94.62 44 LEU B O 1
ATOM 891 N N . LYS B 1 45 ? -2.49 1.423 11.539 1 94 45 LYS B N 1
ATOM 892 C CA . LYS B 1 45 ? -1.267 1.251 12.312 1 94 45 LYS B CA 1
ATOM 893 C C . LYS B 1 45 ? -0.775 2.584 12.867 1 94 45 LYS B C 1
ATOM 895 O O . LYS B 1 45 ? -0.234 2.643 13.977 1 94 45 LYS B O 1
ATOM 900 N N . TYR B 1 46 ? -0.987 3.629 12.125 1 92.5 46 T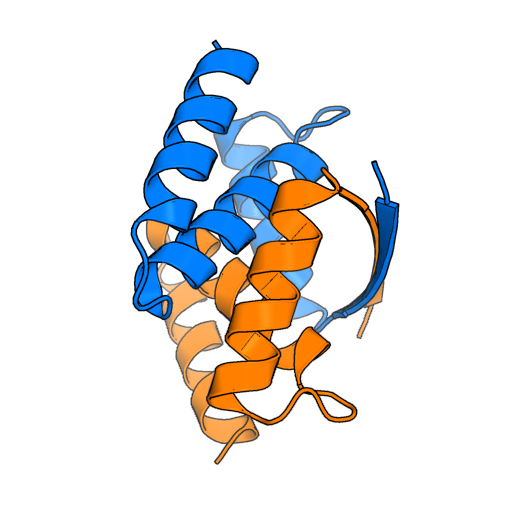YR B N 1
ATOM 901 C CA . TYR B 1 46 ? -0.287 4.859 12.484 1 92.5 46 TYR B CA 1
ATOM 902 C C . TYR B 1 46 ? -1.274 5.977 12.789 1 92.5 46 TYR B C 1
ATOM 904 O O . TYR B 1 46 ? -0.879 7.055 13.242 1 92.5 46 TYR B O 1
ATOM 912 N N . SER B 1 47 ? -2.557 5.723 12.445 1 89.38 47 SER B N 1
ATOM 913 C CA . SER B 1 47 ? -3.551 6.762 12.703 1 89.38 47 SER B CA 1
ATOM 914 C C . SER B 1 47 ? -3.938 6.805 14.172 1 89.38 47 SER B C 1
ATOM 916 O O . SER B 1 47 ? -4.02 5.762 14.828 1 89.38 47 SER B O 1
ATOM 918 N N . LYS B 1 48 ? -4.262 7.945 14.633 1 82.5 48 LYS B N 1
ATOM 919 C CA . LYS B 1 48 ? -4.68 8.172 16.016 1 82.5 48 LYS B CA 1
ATOM 920 C C . LYS B 1 48 ? -6.203 8.211 16.125 1 82.5 48 LYS B C 1
ATOM 922 O O . LYS B 1 48 ? -6.746 8.289 17.234 1 82.5 48 LYS B O 1
ATOM 927 N N . THR B 1 49 ? -6.801 7.996 14.961 1 83.62 49 THR B N 1
ATOM 928 C CA . THR B 1 49 ? -8.258 8.109 14.922 1 83.62 49 THR B CA 1
ATOM 929 C C . THR B 1 49 ? -8.891 6.797 14.477 1 83.62 49 THR B C 1
ATOM 931 O O . THR B 1 49 ? -8.195 5.898 13.992 1 83.62 49 THR B O 1
ATOM 934 N N . ASP B 1 50 ? -10.195 6.656 14.68 1 82.62 50 ASP B N 1
ATOM 935 C CA . ASP B 1 50 ? -10.93 5.441 14.328 1 82.62 50 ASP B CA 1
ATOM 936 C C . ASP B 1 50 ? -11.312 5.445 12.852 1 82.62 50 ASP B C 1
ATOM 938 O O . ASP B 1 50 ? -12.047 4.57 12.398 1 82.62 50 ASP B O 1
ATOM 942 N N . THR B 1 51 ? -10.875 6.398 12.141 1 86.44 51 THR B N 1
ATOM 943 C CA . THR B 1 51 ? -11.211 6.527 10.734 1 86.44 51 THR B CA 1
ATOM 944 C C . THR B 1 51 ? -10.758 5.297 9.953 1 86.44 51 THR B C 1
ATOM 946 O O . THR B 1 51 ? -11.484 4.812 9.07 1 86.44 51 THR B O 1
ATOM 949 N N . ALA B 1 52 ? -9.695 4.762 10.219 1 83.31 52 ALA B N 1
ATOM 950 C CA . ALA B 1 52 ? -9.148 3.607 9.508 1 83.31 52 ALA B CA 1
ATOM 951 C C . ALA B 1 52 ? -10.047 2.387 9.68 1 83.31 52 ALA B C 1
ATOM 953 O O . ALA B 1 52 ? -10.195 1.577 8.758 1 83.31 52 ALA B O 1
ATOM 954 N N . LYS B 1 53 ? -10.648 2.334 10.852 1 87.44 53 LYS B N 1
ATOM 955 C CA . LYS B 1 53 ? -11.547 1.215 11.117 1 87.44 53 LYS B CA 1
ATOM 956 C C . LYS B 1 53 ? -12.781 1.277 10.227 1 87.44 53 LYS B C 1
ATOM 958 O O . LYS B 1 53 ? -13.234 0.252 9.711 1 87.44 53 LYS B O 1
ATOM 963 N N . GLU B 1 54 ? -13.328 2.451 10.141 1 89.88 54 GLU B N 1
ATOM 964 C CA . GLU B 1 54 ? -14.477 2.654 9.266 1 89.88 54 GLU B CA 1
ATOM 965 C C . GLU B 1 54 ? -14.141 2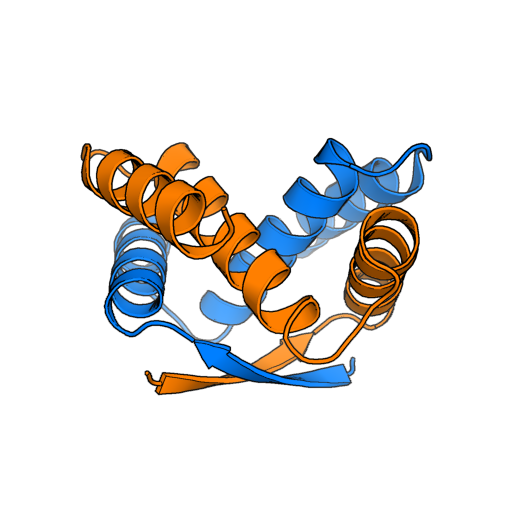.299 7.824 1 89.88 54 GLU B C 1
ATOM 967 O O . GLU B 1 54 ? -14.93 1.651 7.137 1 89.88 54 GLU B O 1
ATOM 972 N N . LEU B 1 55 ? -13.016 2.699 7.395 1 90.38 55 LEU B N 1
ATOM 973 C CA . LEU B 1 55 ? -12.57 2.418 6.035 1 90.38 55 LEU B CA 1
ATOM 974 C C . LEU B 1 55 ? -12.367 0.92 5.828 1 90.38 55 LEU B C 1
ATOM 976 O O . LEU B 1 55 ? -12.734 0.379 4.781 1 90.38 55 LEU B O 1
ATOM 980 N N . ALA B 1 56 ? -11.773 0.293 6.77 1 88.5 56 ALA B N 1
ATOM 981 C CA . ALA B 1 56 ? -11.562 -1.15 6.707 1 88.5 56 ALA B CA 1
ATOM 982 C C . ALA B 1 56 ? -12.883 -1.897 6.57 1 88.5 56 ALA B C 1
ATOM 984 O O . ALA B 1 56 ? -12.992 -2.846 5.789 1 88.5 56 ALA B O 1
ATOM 985 N N . ASN B 1 57 ? -13.805 -1.399 7.352 1 85.94 57 ASN B N 1
ATOM 986 C CA . ASN B 1 57 ? -15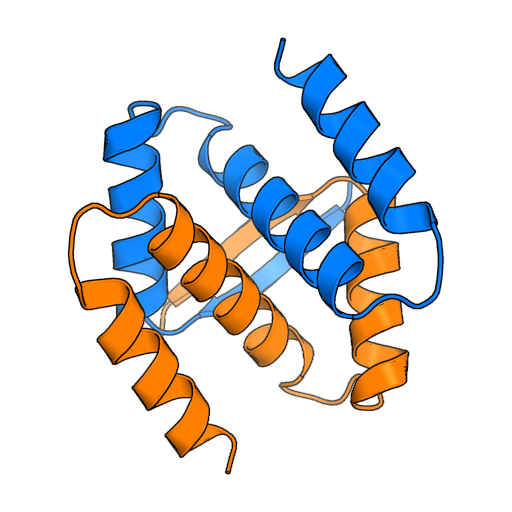.125 -2.014 7.293 1 85.94 57 ASN B CA 1
ATOM 987 C C . ASN B 1 57 ? -15.773 -1.816 5.926 1 85.94 57 ASN B C 1
ATOM 989 O O . ASN B 1 57 ? -16.391 -2.736 5.391 1 85.94 57 ASN B O 1
ATOM 993 N N . ARG B 1 58 ? -15.68 -0.7 5.375 1 83 58 ARG B N 1
ATOM 994 C CA . ARG B 1 58 ? -16.219 -0.409 4.055 1 83 58 ARG B CA 1
ATOM 995 C C . ARG B 1 58 ? -15.586 -1.303 2.992 1 83 58 ARG B C 1
ATOM 997 O O . ARG B 1 58 ? -16.281 -1.814 2.109 1 83 58 ARG B O 1
ATOM 1004 N N . LEU B 1 59 ? -14.336 -1.449 3.078 1 84.56 59 LEU B N 1
ATOM 1005 C CA . LEU B 1 59 ? -13.609 -2.279 2.127 1 84.56 59 LEU B CA 1
ATOM 1006 C C . LEU B 1 59 ? -14.07 -3.73 2.205 1 84.56 59 LEU B C 1
ATOM 1008 O O . LEU B 1 59 ? -14.188 -4.402 1.179 1 84.56 59 LEU B O 1
ATOM 1012 N N . LYS B 1 60 ? -14.281 -4.129 3.412 1 83.19 60 LYS B N 1
ATOM 1013 C CA . LYS B 1 60 ? -14.773 -5.492 3.607 1 83.19 60 LYS B CA 1
ATOM 1014 C C . LYS B 1 60 ? -16.156 -5.676 2.984 1 83.19 60 LYS B C 1
ATOM 1016 O O . LYS B 1 60 ? -16.438 -6.715 2.385 1 83.19 60 LYS B O 1
ATOM 1021 N N . ASP B 1 61 ? -17 -4.758 3.102 1 81.69 61 ASP B N 1
ATOM 1022 C CA . ASP B 1 61 ? -18.359 -4.812 2.584 1 81.69 61 ASP B CA 1
ATOM 1023 C C . ASP B 1 61 ? -18.375 -4.781 1.057 1 81.69 61 ASP B C 1
ATOM 1025 O O . ASP B 1 61 ? -19.203 -5.441 0.422 1 81.69 61 ASP B O 1
ATOM 1029 N N . GLU B 1 62 ? -17.516 -4.055 0.429 1 72.12 62 GLU B N 1
ATOM 1030 C CA . GLU B 1 62 ? -17.453 -3.904 -1.022 1 72.12 62 GLU B CA 1
ATOM 1031 C C . GLU B 1 62 ? -16.875 -5.152 -1.682 1 72.12 62 GLU B C 1
ATOM 1033 O O . GLU B 1 62 ? -17.172 -5.441 -2.842 1 72.12 62 GLU B O 1
ATOM 1038 N N . ASN B 1 63 ? -16.016 -5.848 -1.086 1 65.19 63 ASN B N 1
ATOM 1039 C CA . ASN B 1 63 ? -15.344 -7.004 -1.677 1 65.19 63 ASN B CA 1
ATOM 1040 C C . ASN B 1 63 ? -16.078 -8.305 -1.342 1 65.19 63 ASN B C 1
ATOM 1042 O O . ASN B 1 63 ? -15.609 -9.391 -1.688 1 65.19 63 ASN B O 1
ATOM 1046 N N . LYS B 1 64 ? -17.188 -8.281 -0.559 1 59.72 64 LYS B N 1
ATOM 1047 C CA . LYS B 1 64 ? -18.109 -9.391 -0.327 1 59.72 64 LYS B CA 1
ATOM 1048 C C . LYS B 1 64 ? -18.984 -9.641 -1.55 1 59.72 64 LYS B C 1
ATOM 1050 O O . LYS B 1 64 ? -19.203 -10.789 -1.94 1 59.72 64 LYS B O 1
#

Foldseek 3Di:
DDDDDDDDDPVVVVVLQVVLCVVPVDDVPSSVLSVQLVVLVVCVVPPPDCVSVVSNVVSVVVVD/DDDDDDDDDPVVVVVLQVVLCVVPVNDVPSSVLSVQLVVLVVCVVPPPDCVSVVSNVVSVVVVD

Organism: NCBI:txid1582439